Protein AF-A0A7J6R2W4-F1 (afdb_monomer)

Structure (mmCIF, N/CA/C/O backbone):
data_AF-A0A7J6R2W4-F1
#
_entry.id   AF-A0A7J6R2W4-F1
#
loop_
_atom_site.group_PDB
_atom_site.id
_atom_site.type_symbol
_atom_site.label_atom_id
_atom_site.label_alt_id
_atom_site.label_comp_id
_atom_site.label_asym_id
_atom_site.label_entity_id
_atom_site.label_seq_id
_atom_site.pdbx_PDB_ins_code
_atom_site.Cartn_x
_atom_site.Cartn_y
_atom_site.Cartn_z
_atom_site.occupancy
_atom_site.B_iso_or_equiv
_atom_site.auth_seq_id
_atom_site.auth_comp_id
_atom_site.auth_asym_id
_atom_site.auth_atom_id
_atom_site.pdbx_PDB_model_num
ATOM 1 N N . GLU A 1 1 ? -31.145 -18.383 -4.742 1.00 56.62 1 GLU A N 1
ATOM 2 C CA . GLU A 1 1 ? -31.662 -17.233 -3.978 1.00 56.62 1 GLU A CA 1
ATOM 3 C C . GLU A 1 1 ? -30.561 -16.183 -3.961 1.00 56.62 1 GLU A C 1
ATOM 5 O O . GLU A 1 1 ? -29.411 -16.566 -3.773 1.00 56.62 1 GLU A O 1
ATOM 10 N N . ALA A 1 2 ? -30.851 -14.932 -4.326 1.00 67.50 2 ALA A N 1
ATOM 11 C CA . ALA A 1 2 ? -29.829 -13.885 -4.337 1.00 67.50 2 ALA A CA 1
ATOM 12 C C . ALA A 1 2 ? -29.518 -13.504 -2.884 1.00 67.50 2 ALA A C 1
ATOM 14 O O . ALA A 1 2 ? -30.441 -13.212 -2.131 1.00 67.50 2 ALA A O 1
ATOM 15 N N . ALA A 1 3 ? -28.247 -13.564 -2.487 1.00 77.38 3 ALA A N 1
ATOM 16 C CA . ALA A 1 3 ? -27.835 -13.153 -1.151 1.00 77.38 3 ALA A CA 1
ATOM 17 C C . ALA A 1 3 ? -28.113 -11.655 -0.960 1.00 77.38 3 ALA A C 1
ATOM 19 O O . ALA A 1 3 ? -27.820 -10.858 -1.856 1.00 77.38 3 ALA A O 1
ATOM 20 N N . GLU A 1 4 ? -28.668 -11.273 0.191 1.00 81.62 4 GLU A N 1
ATOM 21 C CA . GLU A 1 4 ? -28.795 -9.858 0.535 1.00 81.62 4 GLU A CA 1
ATOM 22 C C . GLU A 1 4 ? -27.407 -9.240 0.772 1.00 81.62 4 GLU A C 1
ATOM 24 O O . GLU A 1 4 ? -26.522 -9.907 1.323 1.00 81.62 4 GLU A O 1
ATOM 29 N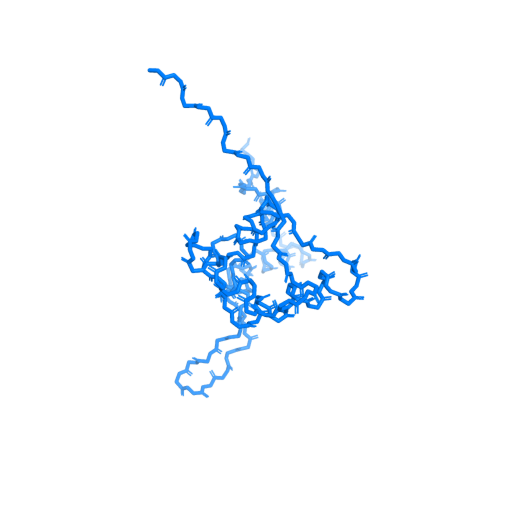 N . PRO A 1 5 ? -27.182 -7.985 0.342 1.00 79.69 5 PRO A N 1
ATOM 30 C CA . PRO A 1 5 ? -25.900 -7.326 0.529 1.00 79.69 5 PRO A CA 1
ATOM 31 C C . PRO A 1 5 ? -25.612 -7.143 2.020 1.00 79.69 5 PRO A C 1
ATOM 33 O O . PRO A 1 5 ? -26.461 -6.680 2.782 1.00 79.69 5 PRO A O 1
ATOM 36 N N . ALA A 1 6 ? -24.392 -7.483 2.432 1.00 77.69 6 ALA A N 1
ATOM 37 C CA . ALA A 1 6 ? -23.947 -7.252 3.798 1.00 77.69 6 ALA A CA 1
ATOM 38 C C . ALA A 1 6 ? -23.988 -5.750 4.129 1.00 77.69 6 ALA A C 1
ATOM 40 O O . ALA A 1 6 ? -23.626 -4.907 3.303 1.00 77.69 6 ALA A O 1
ATOM 41 N N . ALA A 1 7 ? -24.424 -5.417 5.345 1.00 86.19 7 ALA A N 1
ATOM 42 C CA . ALA A 1 7 ? -24.428 -4.040 5.815 1.00 86.19 7 ALA A CA 1
ATOM 43 C C . ALA A 1 7 ? -22.990 -3.543 6.023 1.00 86.19 7 ALA A C 1
ATOM 45 O O . ALA A 1 7 ? -22.141 -4.269 6.544 1.00 86.19 7 ALA A O 1
ATOM 46 N N . TRP A 1 8 ? -22.728 -2.291 5.649 1.00 93.12 8 TRP A N 1
ATOM 47 C CA . TRP A 1 8 ? -21.497 -1.610 6.037 1.00 93.12 8 TRP A CA 1
ATOM 48 C C . TRP A 1 8 ? -21.626 -1.079 7.471 1.00 93.12 8 TRP A C 1
ATOM 50 O O . TRP A 1 8 ? -22.725 -0.796 7.949 1.00 93.12 8 TRP A O 1
ATOM 60 N N . GLY A 1 9 ? -20.493 -0.927 8.150 1.00 95.88 9 GLY A N 1
ATOM 61 C CA . GLY A 1 9 ? -20.413 -0.305 9.472 1.00 95.88 9 GLY A CA 1
ATOM 62 C C . GLY A 1 9 ? -19.132 0.499 9.661 1.00 95.88 9 GLY A C 1
ATOM 63 O O . GLY A 1 9 ? -18.382 0.714 8.705 1.00 95.88 9 GLY A O 1
ATOM 64 N N . GLU A 1 10 ? -18.876 0.907 10.898 1.00 97.94 10 GLU A N 1
ATOM 65 C CA . GLU A 1 10 ? -17.658 1.598 11.326 1.00 97.94 10 GLU A CA 1
ATOM 66 C C . GLU A 1 10 ? -16.790 0.684 12.198 1.00 97.94 10 GLU A C 1
ATOM 68 O O . GLU A 1 10 ? -17.304 -0.168 12.923 1.00 97.94 10 GLU A O 1
ATOM 73 N N . VAL A 1 11 ? -15.473 0.878 12.140 1.00 98.06 11 VAL A N 1
ATOM 74 C CA . VAL A 1 11 ? -14.505 0.225 13.030 1.00 98.06 11 VAL A CA 1
ATOM 75 C C . VAL A 1 11 ? -14.049 1.251 14.065 1.00 98.06 11 VAL A C 1
ATOM 77 O O . VAL A 1 11 ? -13.559 2.312 13.689 1.00 98.06 11 VAL A O 1
ATOM 80 N N . ASP A 1 12 ? -14.216 0.961 15.359 1.00 98.06 12 ASP A N 1
ATOM 81 C CA . ASP A 1 12 ? -14.079 1.956 16.437 1.00 98.06 12 ASP A CA 1
ATOM 82 C C . ASP A 1 12 ? -12.621 2.292 16.809 1.00 98.06 12 ASP A C 1
ATOM 84 O O . ASP A 1 12 ? -12.125 2.0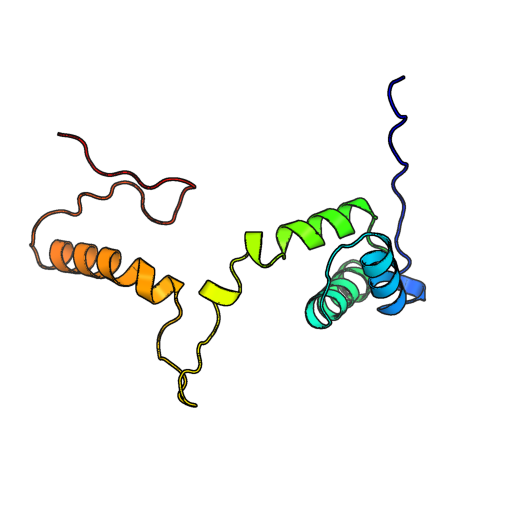30 17.906 1.00 98.06 12 ASP A O 1
ATOM 88 N N . VAL A 1 13 ? -11.902 2.889 15.863 1.00 98.12 13 VAL A N 1
ATOM 89 C CA . VAL A 1 13 ? -10.519 3.348 16.031 1.00 98.12 13 VAL A CA 1
ATOM 90 C C . VAL A 1 13 ? -10.426 4.532 16.993 1.00 98.12 13 VAL A C 1
ATOM 92 O O . VAL A 1 13 ? -9.398 4.716 17.649 1.00 98.12 13 VAL A O 1
ATOM 95 N N . MET A 1 14 ? -11.482 5.338 17.110 1.00 98.19 14 MET A N 1
ATOM 96 C CA . MET A 1 14 ? -11.497 6.496 18.003 1.00 98.19 14 MET A CA 1
ATOM 97 C C . MET A 1 14 ? -11.437 6.078 19.475 1.00 98.19 14 MET A C 1
ATOM 99 O O . MET A 1 14 ? -10.678 6.685 20.238 1.00 98.19 14 MET A O 1
ATOM 103 N N . ALA A 1 15 ? -12.195 5.048 19.867 1.00 97.75 15 ALA A N 1
ATOM 104 C CA . ALA A 1 15 ? -12.184 4.541 21.236 1.00 97.75 15 ALA A CA 1
ATOM 105 C C . ALA A 1 15 ? -11.094 3.484 21.470 1.00 97.75 15 ALA A C 1
ATOM 107 O O . ALA A 1 15 ? -10.412 3.523 22.495 1.00 97.75 15 ALA A O 1
ATOM 108 N N . GLU A 1 16 ? -10.903 2.557 20.528 1.00 97.69 16 GLU A N 1
ATOM 109 C CA . GLU A 1 16 ? -10.075 1.361 20.739 1.00 97.69 16 GLU A CA 1
ATOM 110 C C . GLU A 1 16 ? -8.696 1.420 20.061 1.00 97.69 16 GLU A C 1
ATOM 112 O O . GLU A 1 16 ? -7.828 0.576 20.304 1.00 97.69 16 GLU A O 1
ATOM 117 N N . GLY A 1 17 ? -8.450 2.432 19.227 1.00 97.00 17 GLY A N 1
ATOM 118 C CA . GLY A 1 17 ? -7.168 2.633 18.559 1.00 97.00 17 GLY A CA 1
ATOM 119 C C . GLY A 1 17 ? -6.766 1.446 17.681 1.00 97.00 17 GLY A C 1
ATOM 120 O O . GLY A 1 17 ? -7.560 0.934 16.894 1.00 97.00 17 GLY A O 1
ATOM 121 N N . LYS A 1 18 ? -5.506 1.012 17.815 1.00 98.12 18 LYS A N 1
ATOM 122 C CA . LYS A 1 18 ? -4.905 -0.054 16.993 1.00 98.12 18 LYS A CA 1
ATOM 123 C C . LYS A 1 18 ? -5.660 -1.379 17.102 1.00 98.12 18 LYS A C 1
ATOM 125 O O . LYS A 1 18 ? -5.887 -2.028 16.087 1.00 98.12 18 LYS A O 1
ATOM 130 N N . GLN A 1 19 ? -6.127 -1.722 18.304 1.00 98.31 19 GLN A N 1
ATOM 131 C CA . GLN A 1 19 ? -6.796 -3.000 18.565 1.00 98.31 19 GLN A CA 1
ATOM 132 C C . GLN A 1 19 ? -8.076 -3.165 17.738 1.00 98.31 19 GLN A C 1
ATOM 134 O O . GLN A 1 19 ? -8.397 -4.277 17.323 1.00 98.31 19 GLN A O 1
ATOM 139 N N . ALA A 1 20 ? -8.790 -2.068 17.457 1.00 98.25 20 ALA A N 1
ATOM 140 C CA . ALA A 1 20 ? -9.974 -2.093 16.601 1.00 98.25 20 ALA A CA 1
ATOM 141 C C . ALA A 1 20 ? -9.626 -2.584 15.184 1.00 98.25 20 ALA A C 1
ATOM 143 O O . ALA A 1 20 ? -10.292 -3.471 14.650 1.00 98.25 20 ALA A O 1
ATOM 144 N N . LEU A 1 21 ? -8.553 -2.039 14.597 1.00 98.12 21 LEU A N 1
ATOM 145 C CA . LEU A 1 21 ? -8.096 -2.396 13.250 1.00 98.12 21 LEU A CA 1
ATOM 146 C C . LEU A 1 21 ? -7.449 -3.774 13.192 1.00 98.12 21 LEU A C 1
ATOM 148 O O . LEU A 1 21 ? -7.687 -4.494 12.230 1.00 98.12 21 LEU A O 1
ATOM 152 N N . GLU A 1 22 ? -6.664 -4.152 14.200 1.00 98.38 22 GLU A N 1
ATOM 153 C CA . GLU A 1 22 ? -6.031 -5.475 14.267 1.00 98.38 22 GLU A CA 1
ATOM 154 C C . GLU A 1 22 ? -7.092 -6.578 14.281 1.00 98.38 22 GLU A C 1
ATOM 156 O O . GLU A 1 22 ? -7.071 -7.467 13.429 1.00 98.38 22 GLU A O 1
ATOM 161 N N . ARG A 1 23 ? -8.090 -6.468 15.171 1.00 98.38 23 ARG A N 1
ATOM 162 C CA . ARG A 1 23 ? -9.190 -7.440 15.237 1.00 98.38 23 ARG A CA 1
ATOM 163 C C . ARG A 1 23 ? -10.024 -7.448 13.962 1.00 98.38 23 ARG A C 1
ATOM 165 O O . ARG A 1 23 ? -10.419 -8.515 13.502 1.00 98.38 23 ARG A O 1
ATOM 172 N N . PHE A 1 24 ? -10.301 -6.275 13.386 1.00 97.81 24 PHE A N 1
ATOM 173 C CA . PHE A 1 24 ? -11.053 -6.196 12.135 1.00 97.81 24 PHE A CA 1
ATOM 174 C C . PHE A 1 24 ? -10.287 -6.834 10.968 1.00 97.81 24 PHE A C 1
ATOM 176 O O . PHE A 1 24 ? -10.878 -7.579 10.188 1.00 97.81 24 PHE A O 1
ATOM 183 N N . SER A 1 25 ? -8.980 -6.581 10.873 1.00 97.94 25 SER A N 1
ATOM 184 C CA . SER A 1 25 ? -8.088 -7.164 9.869 1.00 97.94 25 SER A CA 1
ATOM 185 C C . SER A 1 25 ? -8.032 -8.681 9.974 1.00 97.94 25 SER A C 1
ATOM 187 O O . SER A 1 25 ? -8.226 -9.364 8.970 1.00 97.94 25 SER A O 1
ATOM 189 N N . GLU A 1 26 ? -7.834 -9.212 11.183 1.00 98.06 26 GLU A N 1
ATOM 190 C CA . GLU A 1 26 ? -7.770 -10.653 11.430 1.00 98.06 26 GLU A CA 1
ATOM 191 C C . GLU A 1 26 ? -9.100 -11.338 11.092 1.00 98.06 26 GLU A C 1
ATOM 193 O O . GLU A 1 26 ? -9.120 -12.324 10.357 1.00 98.06 26 GLU A O 1
ATOM 198 N N . ALA A 1 27 ? -10.223 -10.770 11.543 1.00 97.44 27 ALA A N 1
ATOM 199 C CA . ALA A 1 27 ? -11.549 -11.333 11.297 1.00 97.44 27 ALA A CA 1
ATOM 200 C C . ALA A 1 27 ? -11.946 -11.351 9.809 1.00 97.44 27 ALA A C 1
ATOM 202 O O . ALA A 1 27 ? -12.743 -12.195 9.402 1.00 97.44 27 ALA A O 1
ATOM 203 N N . ASN A 1 28 ? -11.406 -10.431 9.002 1.00 96.00 28 ASN A N 1
ATOM 204 C CA . ASN A 1 28 ? -11.767 -10.265 7.589 1.00 96.00 28 ASN A CA 1
ATOM 205 C C . ASN A 1 28 ? -10.640 -10.636 6.611 1.00 96.00 28 ASN A C 1
ATOM 207 O O . ASN A 1 28 ? -10.817 -10.497 5.402 1.00 96.00 28 ASN A O 1
ATOM 211 N N . GLY A 1 29 ? -9.489 -11.099 7.105 1.00 96.62 29 GLY A N 1
ATOM 212 C CA . GLY A 1 29 ? -8.349 -11.487 6.274 1.00 96.62 29 GLY A CA 1
ATOM 213 C C . GLY A 1 29 ? -7.730 -10.332 5.480 1.00 96.62 29 GLY A C 1
ATOM 214 O O . GLY A 1 29 ? -7.333 -10.533 4.335 1.00 96.62 29 GLY A O 1
ATOM 215 N N . LEU A 1 30 ? -7.656 -9.126 6.058 1.00 96.62 30 LEU A N 1
ATOM 216 C CA . LEU A 1 30 ? -7.143 -7.938 5.352 1.00 96.62 30 LEU A CA 1
ATOM 217 C C . LEU A 1 30 ? -5.615 -7.890 5.254 1.00 96.62 30 LEU A C 1
ATOM 219 O O . LEU A 1 30 ? -5.083 -7.182 4.405 1.00 96.62 30 LEU A O 1
ATOM 223 N N . GLY A 1 31 ? -4.912 -8.643 6.104 1.00 96.00 31 GLY A N 1
ATOM 224 C CA . GLY A 1 31 ? -3.461 -8.806 6.018 1.00 96.00 31 GLY A CA 1
ATOM 225 C C . GLY A 1 31 ? -2.644 -7.575 6.414 1.00 96.00 31 GLY A C 1
ATOM 226 O O . GLY A 1 31 ? -1.497 -7.481 5.994 1.00 96.00 31 GLY A O 1
ATOM 227 N N . TYR A 1 32 ? -3.209 -6.650 7.200 1.00 97.19 32 TYR A N 1
ATOM 228 C CA . TYR A 1 32 ? -2.461 -5.493 7.703 1.00 97.19 32 TYR A CA 1
ATOM 229 C C . TYR A 1 32 ? -1.231 -5.906 8.503 1.00 97.19 32 TYR A C 1
ATOM 231 O O . TYR A 1 32 ? -1.321 -6.758 9.393 1.00 97.19 32 TYR A O 1
ATOM 239 N N . ASP A 1 33 ? -0.115 -5.235 8.239 1.00 95.75 33 ASP A N 1
ATOM 240 C CA . ASP A 1 33 ? 1.048 -5.274 9.113 1.00 95.75 33 ASP A CA 1
ATOM 241 C C . ASP A 1 33 ? 1.009 -4.157 10.177 1.00 95.75 33 ASP A C 1
ATOM 243 O O . ASP A 1 33 ? 0.055 -3.383 10.295 1.00 95.75 33 ASP A O 1
ATOM 247 N N . SER A 1 34 ? 2.044 -4.081 11.015 1.00 96.81 34 SER A N 1
ATOM 248 C CA . SER A 1 34 ? 2.108 -3.062 12.066 1.00 96.81 34 SER A CA 1
ATOM 249 C C . SER A 1 34 ? 2.267 -1.640 11.521 1.00 96.81 34 SER A C 1
ATOM 251 O O . SER A 1 34 ? 1.815 -0.694 12.164 1.00 96.81 34 SER A O 1
ATOM 253 N N . GLN A 1 35 ? 2.883 -1.461 10.351 1.00 95.56 35 GLN A N 1
ATOM 254 C CA . GLN A 1 35 ? 3.036 -0.147 9.727 1.00 95.56 35 GLN A CA 1
ATOM 255 C C . GLN A 1 35 ? 1.712 0.332 9.136 1.00 95.56 35 GLN A C 1
ATOM 257 O O . GLN A 1 35 ? 1.366 1.503 9.306 1.00 95.56 35 GLN A O 1
ATOM 262 N N . ASP A 1 36 ? 0.961 -0.572 8.509 1.00 97.00 36 ASP A N 1
ATOM 263 C CA . ASP A 1 36 ? -0.403 -0.338 8.042 1.00 97.00 36 ASP A CA 1
ATOM 264 C C . ASP A 1 36 ? -1.295 0.140 9.190 1.00 97.00 36 ASP A C 1
ATOM 266 O O . ASP A 1 36 ? -1.882 1.221 9.117 1.00 97.00 36 ASP A O 1
ATOM 270 N N . VAL A 1 37 ? -1.358 -0.629 10.285 1.00 98.19 37 VAL A N 1
ATOM 271 C CA . VAL A 1 37 ? -2.183 -0.292 11.455 1.00 98.19 37 VAL A CA 1
ATOM 272 C C . VAL A 1 37 ? -1.792 1.072 12.022 1.00 98.19 37 VAL A C 1
ATOM 274 O O . VAL A 1 37 ? -2.661 1.908 12.273 1.00 98.19 37 VAL A O 1
ATOM 277 N N . ASP A 1 38 ? -0.496 1.337 12.184 1.00 98.19 38 ASP A N 1
ATOM 278 C CA . ASP A 1 38 ? -0.004 2.605 12.724 1.00 98.19 38 ASP A CA 1
ATOM 279 C C . ASP A 1 38 ? -0.375 3.790 11.831 1.00 98.19 38 ASP A C 1
ATOM 281 O O . ASP A 1 38 ? -0.823 4.833 12.323 1.00 98.19 38 ASP A O 1
ATOM 285 N N . TYR A 1 39 ? -0.231 3.621 10.518 1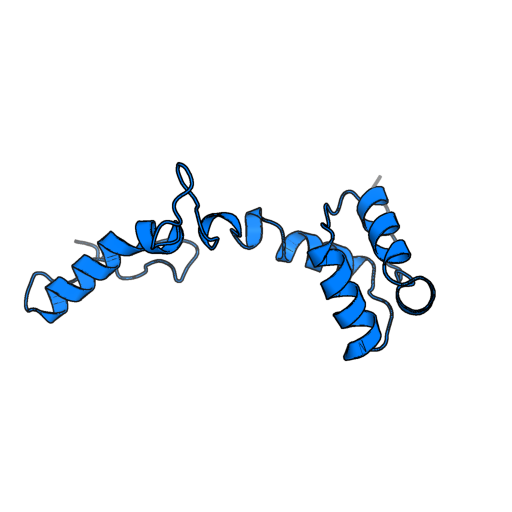.00 97.56 39 TYR A N 1
ATOM 286 C CA . TYR A 1 39 ? -0.590 4.634 9.540 1.00 97.56 39 TYR A CA 1
ATOM 287 C C . TYR A 1 39 ? -2.101 4.892 9.518 1.00 97.56 39 TYR A C 1
ATOM 289 O O . TYR A 1 39 ? -2.520 6.050 9.580 1.00 97.56 39 TYR A O 1
ATOM 297 N N . TYR A 1 40 ? -2.928 3.845 9.494 1.00 98.19 40 TYR A N 1
ATOM 298 C CA . TYR A 1 40 ? -4.384 3.984 9.451 1.00 98.19 40 TYR A CA 1
ATOM 299 C C . TYR A 1 40 ? -4.946 4.564 10.748 1.00 98.19 40 TYR A C 1
ATOM 301 O O . TYR A 1 40 ? -5.818 5.431 10.687 1.00 98.19 40 TYR A O 1
ATOM 309 N N . VAL A 1 41 ? -4.428 4.179 11.922 1.00 98.25 41 VAL A N 1
ATOM 310 C CA . VAL A 1 41 ? -4.837 4.818 13.183 1.00 98.25 41 VAL A CA 1
ATOM 311 C C . VAL A 1 41 ? -4.525 6.304 13.150 1.00 98.25 41 VAL A C 1
ATOM 313 O O . VAL A 1 41 ? -5.411 7.101 13.447 1.00 98.25 41 VAL A O 1
ATOM 316 N N . LYS A 1 42 ? -3.310 6.695 12.756 1.00 98.31 42 LYS A N 1
ATOM 317 C CA . LYS A 1 42 ? -2.947 8.111 12.650 1.00 98.31 42 LYS A CA 1
ATOM 318 C C . LYS A 1 42 ? -3.877 8.852 11.682 1.00 98.31 42 LYS A C 1
ATOM 320 O O . LYS A 1 42 ? -4.414 9.903 12.026 1.00 98.31 42 LYS A O 1
ATOM 325 N N . LEU A 1 43 ? -4.106 8.286 10.496 1.00 98.38 43 LEU A N 1
ATOM 326 C CA . LEU A 1 43 ? -4.969 8.875 9.476 1.00 98.38 43 LEU A CA 1
ATOM 327 C C . LEU A 1 43 ? -6.391 9.104 10.006 1.00 98.38 43 LEU A C 1
ATOM 329 O O . LEU A 1 43 ? -6.899 10.221 9.955 1.00 98.38 43 LEU A O 1
ATOM 333 N N . PHE A 1 44 ? -7.041 8.069 10.535 1.00 98.56 44 PHE A N 1
ATOM 334 C CA . PHE A 1 44 ? -8.443 8.166 10.937 1.00 98.56 44 PHE A CA 1
ATOM 335 C C . PHE A 1 44 ? -8.638 8.901 12.261 1.00 98.56 44 PHE A C 1
ATOM 337 O O . PHE A 1 44 ? -9.536 9.737 12.373 1.00 98.56 44 PHE A O 1
ATOM 344 N N . ARG A 1 45 ? -7.778 8.647 13.249 1.00 97.50 45 ARG A N 1
ATOM 345 C CA . ARG A 1 45 ? -7.913 9.221 14.589 1.00 97.50 45 ARG A CA 1
ATOM 346 C C . ARG A 1 45 ? -7.398 10.652 14.679 1.00 97.50 45 ARG A C 1
ATOM 348 O O . ARG A 1 45 ? -8.093 11.509 15.225 1.00 97.50 45 ARG A O 1
ATOM 355 N N . ASP A 1 46 ? -6.204 10.913 14.154 1.00 97.31 46 ASP A N 1
ATOM 356 C CA . ASP A 1 46 ? -5.509 12.182 14.391 1.00 97.31 46 ASP A CA 1
ATOM 357 C C . ASP A 1 46 ? -5.810 13.205 13.288 1.00 97.31 46 ASP A C 1
ATOM 359 O O . ASP A 1 46 ? -6.036 14.385 13.576 1.00 97.31 46 ASP A O 1
ATOM 363 N N . GLU A 1 47 ? -5.849 12.756 12.028 1.00 98.19 47 GLU A N 1
ATOM 364 C CA . GLU A 1 47 ? -6.026 13.635 10.865 1.00 98.19 47 GLU A CA 1
ATOM 365 C C . GLU A 1 47 ? -7.509 13.816 10.500 1.00 98.19 47 GLU A C 1
ATOM 367 O O . GLU A 1 47 ? -8.001 14.946 10.456 1.00 98.19 47 GLU A O 1
ATOM 372 N N . LEU A 1 48 ? -8.243 12.719 10.290 1.00 98.25 48 LEU A N 1
ATOM 373 C CA . LEU A 1 48 ? -9.653 12.745 9.873 1.00 98.25 48 LEU A CA 1
ATOM 374 C C . LEU A 1 48 ? -10.642 12.859 11.040 1.00 98.25 48 LEU A C 1
ATOM 376 O O . LEU A 1 48 ? -11.774 13.295 10.834 1.00 98.25 48 LEU A O 1
ATOM 380 N N . LYS A 1 49 ? -10.217 12.496 12.256 1.00 98.19 49 LYS A N 1
ATOM 381 C CA . LYS A 1 49 ? -10.989 12.578 13.509 1.00 98.19 49 LYS A CA 1
ATOM 382 C C . LYS A 1 49 ? -12.342 11.859 13.456 1.00 98.19 49 LYS A C 1
ATOM 384 O O . LYS A 1 49 ? -13.337 12.362 13.980 1.00 98.19 49 LYS A O 1
ATOM 389 N N . ARG A 1 50 ? -12.381 10.685 12.824 1.00 98.56 50 ARG A N 1
ATOM 390 C CA . ARG A 1 50 ? -13.560 9.809 12.754 1.00 98.56 50 ARG A CA 1
ATOM 391 C C . ARG A 1 50 ? -13.151 8.349 12.618 1.00 98.56 50 ARG A C 1
ATOM 393 O O . ARG A 1 50 ? -12.029 8.052 12.218 1.00 98.56 50 ARG A O 1
ATOM 400 N N . ASN A 1 51 ? -14.091 7.445 12.864 1.00 98.75 51 ASN A N 1
ATOM 401 C CA . ASN A 1 51 ? -13.890 6.034 12.567 1.00 98.75 51 ASN A CA 1
ATOM 402 C C . ASN A 1 51 ? -13.798 5.786 11.045 1.00 98.75 51 ASN A C 1
ATOM 404 O O . ASN A 1 51 ? -14.499 6.452 10.266 1.00 98.75 51 ASN A O 1
ATOM 408 N N . PRO A 1 52 ? -12.948 4.844 10.596 1.00 98.38 52 PRO A N 1
ATOM 409 C CA . PRO A 1 52 ? -13.045 4.294 9.254 1.00 98.38 52 PRO A CA 1
ATOM 410 C C . PRO A 1 52 ? -14.307 3.450 9.113 1.00 98.38 52 PRO A C 1
ATOM 412 O O . PRO A 1 52 ? -14.705 2.721 10.026 1.00 98.38 52 PRO A O 1
ATOM 415 N N . THR A 1 53 ? -14.907 3.500 7.932 1.00 98.25 53 THR A N 1
ATOM 416 C CA . THR A 1 53 ? -15.924 2.526 7.549 1.00 98.25 53 THR A CA 1
ATOM 417 C C . THR A 1 53 ? -15.270 1.194 7.185 1.00 98.25 53 THR A C 1
ATOM 419 O O . THR A 1 53 ? -14.140 1.134 6.704 1.00 98.25 53 THR A O 1
ATOM 422 N N . THR A 1 54 ? -16.018 0.109 7.351 1.00 97.00 54 THR A N 1
ATOM 423 C CA . THR A 1 54 ? -15.646 -1.230 6.867 1.00 97.00 54 THR A CA 1
ATOM 424 C C . THR A 1 54 ? -15.207 -1.214 5.397 1.00 97.00 54 THR A C 1
ATOM 426 O O . THR A 1 54 ? -14.195 -1.821 5.064 1.00 97.00 54 THR A O 1
ATOM 429 N N . VAL A 1 55 ? -15.89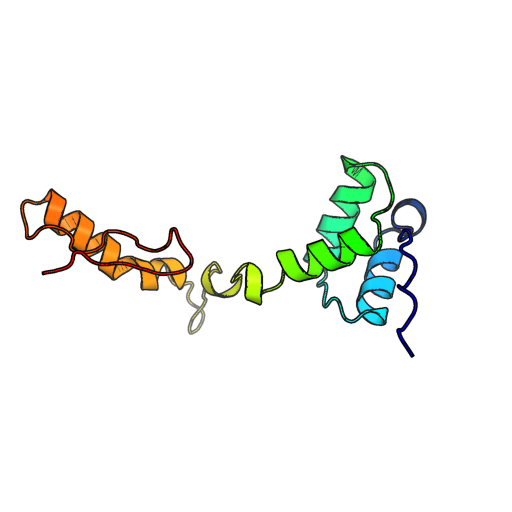9 -0.462 4.532 1.00 96.62 55 VAL A N 1
ATOM 430 C CA . VAL A 1 55 ? -15.557 -0.322 3.105 1.00 96.62 55 VAL A CA 1
ATOM 431 C C . VAL A 1 55 ? -14.193 0.343 2.913 1.00 96.62 55 VAL A C 1
ATOM 433 O O . VAL A 1 55 ? -13.386 -0.152 2.135 1.00 96.62 55 VAL A O 1
ATOM 436 N N . GLU A 1 56 ? -13.906 1.419 3.649 1.00 97.94 56 GLU A N 1
ATOM 437 C CA . GLU A 1 56 ? -12.600 2.093 3.602 1.00 97.94 56 GLU A CA 1
ATOM 438 C C . GLU A 1 56 ? -11.468 1.187 4.093 1.00 97.94 56 GLU A C 1
ATOM 440 O O . GLU A 1 56 ? -10.378 1.217 3.531 1.00 97.94 56 GLU A O 1
ATOM 445 N N . CYS A 1 57 ? -11.716 0.345 5.101 1.00 97.50 57 CYS A N 1
ATOM 446 C CA . CYS A 1 57 ? -10.740 -0.657 5.521 1.00 97.50 57 CYS A CA 1
ATOM 447 C C . CYS A 1 57 ? -10.434 -1.647 4.385 1.00 97.50 57 CYS A C 1
ATOM 449 O O . CYS A 1 57 ? -9.272 -1.869 4.057 1.00 97.50 57 CYS A O 1
ATOM 451 N N . PHE A 1 58 ? -11.455 -2.210 3.733 1.00 96.88 58 PHE A N 1
ATOM 452 C CA . PHE A 1 58 ? -11.221 -3.103 2.593 1.00 96.88 58 PHE A CA 1
ATOM 453 C C . PHE A 1 58 ? -10.483 -2.401 1.444 1.00 96.88 58 PHE A C 1
ATOM 455 O O . PHE A 1 58 ? -9.561 -2.985 0.877 1.00 96.88 58 PHE A O 1
ATOM 462 N N . ASP A 1 59 ? -10.842 -1.157 1.124 1.00 97.25 59 ASP A N 1
ATOM 463 C CA . ASP A 1 59 ? -10.175 -0.378 0.076 1.00 97.25 59 ASP A CA 1
ATOM 464 C C . ASP A 1 59 ? -8.690 -0.150 0.391 1.00 97.25 59 ASP A C 1
ATOM 466 O O . ASP A 1 59 ? -7.825 -0.442 -0.436 1.00 97.25 59 ASP A O 1
ATOM 470 N N . LEU A 1 60 ? -8.370 0.266 1.620 1.00 97.19 60 LEU A N 1
ATOM 471 C CA . LEU A 1 60 ? -6.988 0.453 2.063 1.00 97.19 60 LEU A CA 1
ATOM 472 C C . LEU A 1 60 ? -6.195 -0.854 2.018 1.00 97.19 60 LEU A C 1
ATOM 474 O O . LEU A 1 60 ? -5.076 -0.857 1.509 1.00 97.19 60 LEU A O 1
ATOM 478 N N . ALA A 1 61 ? -6.783 -1.969 2.461 1.00 96.38 61 ALA A N 1
ATOM 479 C CA . ALA A 1 61 ? -6.145 -3.283 2.395 1.00 96.38 61 ALA A CA 1
ATOM 480 C C . ALA A 1 61 ? -5.744 -3.658 0.963 1.00 96.38 61 ALA A C 1
ATOM 482 O O . ALA A 1 61 ? -4.609 -4.059 0.705 1.00 96.38 61 ALA A O 1
ATOM 483 N N . GLN A 1 62 ? -6.657 -3.492 0.004 1.00 95.88 62 GLN A N 1
ATOM 484 C CA . GLN A 1 62 ? -6.382 -3.840 -1.390 1.00 95.88 62 GLN A CA 1
ATOM 485 C C . GLN A 1 62 ? -5.426 -2.840 -2.047 1.00 95.88 62 GLN A C 1
ATOM 487 O O . GLN A 1 62 ? -4.497 -3.243 -2.758 1.00 95.88 62 GLN A O 1
ATOM 492 N N . GLY A 1 63 ? -5.620 -1.547 -1.786 1.00 95.62 63 GLY A N 1
ATOM 493 C CA . GLY A 1 63 ? -4.844 -0.455 -2.361 1.00 95.62 63 GLY A CA 1
ATOM 494 C C . GLY A 1 63 ? -3.393 -0.418 -1.885 1.00 95.62 63 GLY A C 1
ATOM 495 O O . GLY A 1 63 ? -2.514 -0.100 -2.686 1.00 95.62 63 GLY A O 1
ATOM 496 N N . ASN A 1 64 ? -3.131 -0.786 -0.627 1.00 95.12 64 ASN A N 1
ATOM 497 C CA . ASN A 1 64 ? -1.784 -0.839 -0.049 1.00 95.12 64 ASN A CA 1
ATOM 498 C C . ASN A 1 64 ? -1.145 -2.231 -0.031 1.00 95.12 64 ASN A C 1
ATOM 500 O O . ASN A 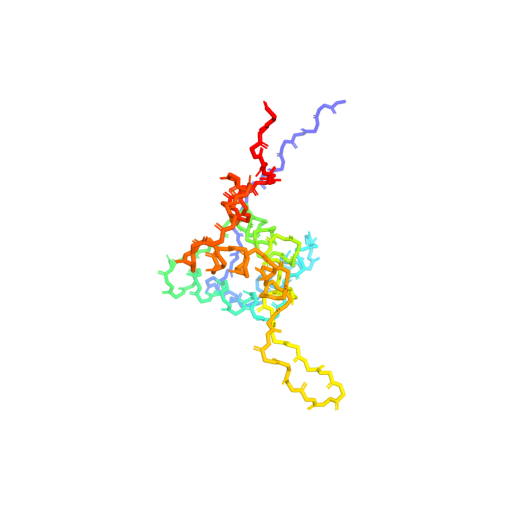1 64 ? 0.014 -2.346 0.367 1.00 95.12 64 ASN A O 1
ATOM 504 N N . SER A 1 65 ? -1.836 -3.266 -0.514 1.00 94.94 65 SER A N 1
ATOM 505 C CA . SER A 1 65 ? -1.259 -4.606 -0.641 1.00 94.94 65 SER A CA 1
ATOM 506 C C . SER A 1 65 ? 0.038 -4.617 -1.463 1.00 94.94 65 SER A C 1
ATOM 508 O O . SER A 1 65 ? 0.249 -3.792 -2.362 1.00 94.94 65 SER A O 1
ATOM 510 N N . GLU A 1 66 ? 0.903 -5.600 -1.192 1.00 94.56 66 GLU A N 1
ATOM 511 C CA . GLU A 1 66 ? 2.128 -5.831 -1.968 1.00 94.56 66 GLU A CA 1
ATOM 512 C C . GLU A 1 66 ? 1.832 -5.960 -3.463 1.00 94.56 66 GLU A C 1
ATOM 514 O O . GLU A 1 66 ? 2.510 -5.325 -4.267 1.00 94.56 66 GLU A O 1
ATOM 519 N N . HIS A 1 67 ? 0.763 -6.671 -3.812 1.00 95.00 67 HIS A N 1
ATOM 520 C CA . HIS 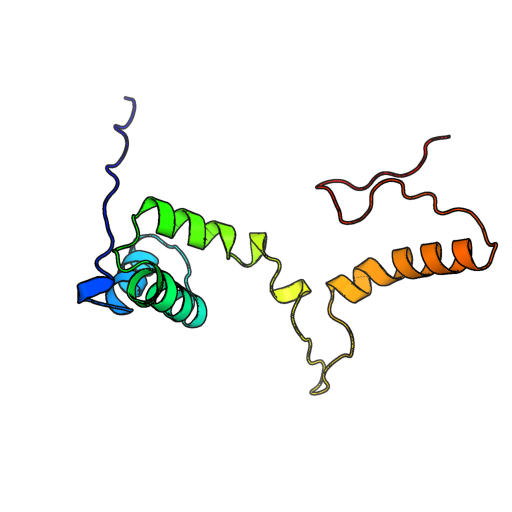A 1 67 ? 0.361 -6.892 -5.194 1.00 95.00 67 HIS A CA 1
ATOM 521 C C . HIS A 1 67 ? 0.019 -5.580 -5.920 1.00 95.00 67 HIS A C 1
ATOM 523 O O . HIS A 1 67 ? 0.352 -5.401 -7.090 1.00 95.00 67 HIS A O 1
ATOM 529 N N . SER A 1 68 ? -0.628 -4.635 -5.233 1.00 96.06 68 SER A N 1
ATOM 530 C CA . SER A 1 68 ? -1.023 -3.352 -5.827 1.00 96.06 68 SER A CA 1
ATOM 531 C C . SER A 1 68 ? 0.126 -2.341 -5.857 1.00 96.06 68 SER A C 1
ATOM 533 O O . SER A 1 68 ? 0.321 -1.629 -6.846 1.00 96.06 68 SER A O 1
ATOM 535 N N . ARG A 1 69 ? 0.908 -2.249 -4.774 1.00 95.31 69 ARG A N 1
ATOM 536 C CA . ARG A 1 69 ? 1.951 -1.218 -4.610 1.00 95.31 69 ARG A CA 1
ATOM 537 C C . ARG A 1 69 ? 3.336 -1.664 -5.044 1.00 95.31 69 ARG A C 1
ATOM 539 O O . ARG A 1 69 ? 4.204 -0.811 -5.2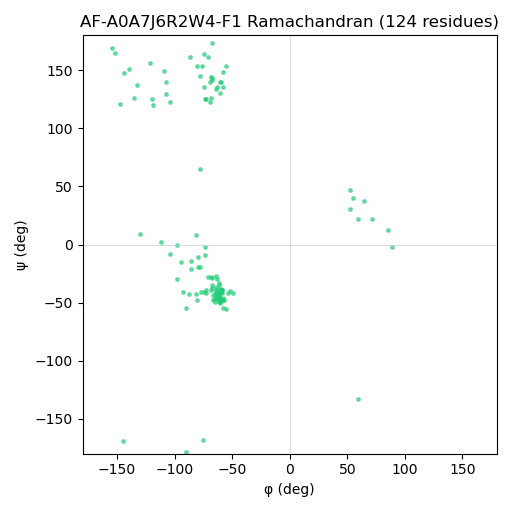32 1.00 95.31 69 ARG A O 1
ATOM 546 N N . HIS A 1 70 ? 3.539 -2.965 -5.229 1.00 96.75 70 HIS A N 1
ATOM 547 C CA . HIS A 1 70 ? 4.814 -3.579 -5.579 1.00 96.75 70 HIS A CA 1
ATOM 548 C C . HIS A 1 70 ? 5.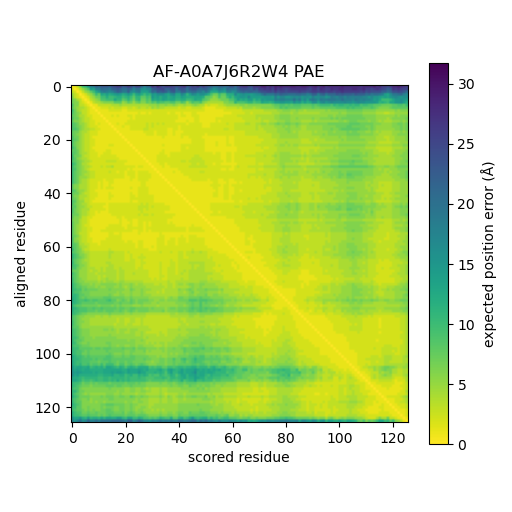945 -3.153 -4.627 1.00 96.75 70 HIS A C 1
ATOM 550 O O . HIS A 1 70 ? 7.037 -2.770 -5.066 1.00 96.75 70 HIS A O 1
ATOM 556 N N . TRP A 1 71 ? 5.681 -3.192 -3.314 1.00 95.19 71 TRP A N 1
ATOM 557 C CA . TRP A 1 71 ? 6.617 -2.740 -2.276 1.00 95.19 71 TRP A CA 1
ATOM 558 C C . TRP A 1 71 ? 8.000 -3.376 -2.421 1.00 95.19 71 TRP A C 1
ATOM 560 O O . TRP A 1 71 ? 9.004 -2.675 -2.323 1.00 95.19 71 TRP A O 1
ATOM 570 N N . PHE A 1 72 ? 8.063 -4.669 -2.754 1.00 95.19 72 PHE A N 1
ATOM 571 C CA . PHE A 1 72 ? 9.326 -5.371 -2.977 1.00 95.19 72 PHE A CA 1
ATOM 572 C C . PHE A 1 72 ? 10.132 -4.787 -4.151 1.00 95.19 72 PHE A C 1
ATOM 574 O O . PHE A 1 72 ? 11.334 -4.555 -4.033 1.00 95.19 72 PHE A O 1
ATOM 581 N N . PHE A 1 73 ? 9.480 -4.461 -5.272 1.00 97.50 73 PHE A N 1
ATOM 582 C CA . PHE A 1 73 ? 10.160 -3.872 -6.432 1.00 97.50 73 PHE A CA 1
ATOM 583 C C . PHE A 1 73 ? 10.620 -2.427 -6.203 1.00 97.50 73 PHE A C 1
ATOM 585 O O . PHE A 1 73 ? 11.581 -1.969 -6.836 1.00 97.50 73 PHE A O 1
ATOM 592 N N . GLY A 1 74 ? 9.916 -1.698 -5.334 1.00 96.06 74 GLY A N 1
ATOM 593 C CA . GLY A 1 74 ? 10.275 -0.351 -4.891 1.00 96.06 74 GLY A CA 1
ATOM 594 C C . GLY A 1 74 ? 11.253 -0.317 -3.714 1.00 96.06 74 GLY A C 1
ATOM 595 O O . GLY A 1 74 ? 11.822 0.738 -3.440 1.00 96.06 74 GLY A O 1
ATOM 596 N N . GLY A 1 75 ? 11.450 -1.447 -3.038 1.00 95.81 75 GLY A N 1
ATOM 597 C CA . GLY A 1 75 ? 12.244 -1.562 -1.826 1.00 95.81 75 GLY A CA 1
ATOM 598 C C . GLY A 1 75 ? 13.751 -1.508 -2.061 1.00 95.81 75 GLY A C 1
ATOM 599 O O . GLY A 1 75 ? 14.257 -1.675 -3.176 1.00 95.81 75 GLY A O 1
ATOM 600 N N . LYS A 1 76 ? 14.476 -1.283 -0.964 1.00 95.81 76 LYS A N 1
ATOM 601 C CA . LYS A 1 76 ? 15.927 -1.468 -0.899 1.00 95.81 76 LYS A CA 1
ATOM 602 C C . LYS A 1 76 ? 16.233 -2.960 -0.848 1.00 95.81 76 LYS A C 1
ATOM 604 O O . LYS A 1 76 ? 15.589 -3.675 -0.083 1.00 95.81 76 LYS A O 1
ATOM 609 N N . LEU A 1 77 ? 17.220 -3.417 -1.616 1.00 94.94 77 LEU A N 1
ATOM 610 C CA . LEU A 1 77 ? 17.688 -4.799 -1.528 1.00 94.94 77 LEU A CA 1
ATOM 611 C C . LEU A 1 77 ? 19.049 -4.850 -0.848 1.00 94.94 77 LEU A C 1
ATOM 613 O O . LEU A 1 77 ? 19.917 -4.018 -1.105 1.00 94.94 77 LEU A O 1
ATOM 617 N N . VAL A 1 78 ? 19.222 -5.858 -0.003 1.00 95.88 78 VAL A N 1
ATOM 618 C CA . VAL A 1 78 ? 20.500 -6.215 0.605 1.00 95.88 78 VAL A CA 1
ATOM 619 C C . VAL A 1 78 ? 20.817 -7.631 0.146 1.00 95.88 78 VAL A C 1
ATOM 621 O O . VAL A 1 78 ? 20.023 -8.540 0.384 1.00 95.88 78 VAL A O 1
ATOM 624 N N . VAL A 1 79 ? 21.938 -7.814 -0.546 1.00 95.69 79 VAL A N 1
ATOM 625 C CA . VAL A 1 79 ? 22.389 -9.113 -1.066 1.00 95.69 79 VAL A CA 1
ATOM 626 C C . VAL A 1 79 ? 23.736 -9.412 -0.429 1.00 95.69 79 VAL A C 1
ATOM 628 O O . VAL A 1 79 ? 24.622 -8.566 -0.451 1.00 95.69 79 VAL A O 1
ATOM 631 N N . ASP A 1 80 ? 23.857 -10.577 0.209 1.00 96.75 80 ASP A N 1
ATOM 632 C CA . ASP A 1 80 ? 25.067 -10.999 0.932 1.00 96.75 80 ASP A CA 1
ATOM 633 C C . ASP A 1 80 ? 25.576 -9.974 1.970 1.00 96.75 80 ASP A C 1
ATOM 635 O O . ASP A 1 80 ? 26.764 -9.883 2.263 1.00 96.75 80 ASP A O 1
ATOM 639 N N . GLY A 1 81 ? 24.652 -9.206 2.560 1.00 96.88 81 GLY A N 1
ATOM 640 C CA . GLY A 1 81 ? 24.953 -8.179 3.562 1.00 96.88 81 GLY A CA 1
ATOM 641 C C . GLY A 1 81 ? 25.249 -6.785 2.997 1.00 96.88 81 GLY A C 1
ATOM 642 O O . GLY A 1 81 ? 25.400 -5.851 3.783 1.00 96.88 81 GLY A O 1
ATOM 643 N N . GLU A 1 82 ? 25.267 -6.605 1.674 1.00 96.94 82 GLU A N 1
ATOM 644 C CA . GLU A 1 82 ? 25.527 -5.315 1.026 1.00 96.94 82 GLU A CA 1
ATOM 645 C C . GLU A 1 82 ? 24.254 -4.716 0.405 1.00 96.94 82 GLU A C 1
ATOM 647 O O . GLU A 1 82 ? 23.535 -5.382 -0.343 1.00 96.94 82 GLU A O 1
ATOM 652 N N . GLU A 1 83 ? 23.961 -3.442 0.705 1.00 96.94 83 GLU A N 1
ATOM 653 C CA . GLU A 1 83 ? 22.854 -2.710 0.070 1.00 96.94 83 GLU A CA 1
ATOM 654 C C . GLU A 1 83 ? 23.185 -2.448 -1.405 1.00 96.94 83 GLU A C 1
ATOM 656 O O . GLU A 1 83 ? 24.186 -1.808 -1.736 1.00 96.94 83 GLU A O 1
ATOM 661 N N . VAL A 1 84 ? 22.323 -2.918 -2.306 1.00 95.75 84 VAL A N 1
ATOM 662 C CA . VAL A 1 84 ? 22.486 -2.667 -3.740 1.00 95.75 84 VAL A CA 1
ATOM 663 C C . VAL A 1 84 ? 22.034 -1.238 -4.081 1.00 95.75 84 VAL A C 1
ATOM 665 O O . VAL A 1 84 ? 21.043 -0.746 -3.538 1.00 95.75 84 VAL A O 1
ATOM 668 N N . PRO A 1 85 ? 22.688 -0.556 -5.038 1.00 95.94 85 PRO A N 1
ATOM 669 C CA . PRO A 1 85 ? 22.424 0.859 -5.321 1.00 95.94 85 PRO A CA 1
ATOM 670 C C . PRO A 1 85 ? 21.101 1.124 -6.055 1.00 95.94 85 PRO A C 1
ATOM 672 O O . PRO A 1 85 ? 20.728 2.283 -6.258 1.00 95.94 85 PRO A O 1
ATOM 675 N N . HIS A 1 86 ? 20.416 0.076 -6.522 1.00 96.00 86 HIS A N 1
ATOM 676 C CA . HIS A 1 86 ? 19.225 0.199 -7.351 1.00 96.00 86 HIS A CA 1
ATOM 677 C C . HIS A 1 86 ? 18.089 -0.700 -6.879 1.00 96.00 86 HIS A C 1
ATOM 679 O O . HIS A 1 86 ? 18.292 -1.881 -6.619 1.00 96.00 86 HIS A O 1
ATOM 685 N N . THR A 1 87 ? 16.868 -0.167 -6.875 1.00 97.56 87 THR A N 1
ATOM 686 C CA . THR A 1 87 ? 15.664 -0.988 -6.680 1.00 97.56 87 THR A CA 1
ATOM 687 C C . THR A 1 87 ? 15.398 -1.853 -7.916 1.00 97.56 87 THR A C 1
ATOM 689 O O . THR A 1 87 ? 15.858 -1.535 -9.021 1.00 97.56 87 THR A O 1
ATOM 692 N N . LEU A 1 88 ? 14.594 -2.914 -7.788 1.00 97.31 88 LEU A N 1
ATOM 693 C CA . LEU A 1 88 ? 14.243 -3.751 -8.944 1.00 97.31 88 LEU A CA 1
ATOM 694 C C . LEU A 1 88 ? 13.534 -2.945 -10.037 1.00 97.31 88 LEU A C 1
ATOM 696 O O . LEU A 1 88 ? 13.847 -3.106 -11.217 1.00 97.31 88 LEU A O 1
ATOM 700 N N . PHE A 1 89 ? 12.650 -2.006 -9.677 1.00 97.44 89 PHE A N 1
ATOM 701 C CA . PHE A 1 89 ? 12.049 -1.109 -10.667 1.00 97.44 89 PHE A CA 1
ATOM 702 C C . PHE A 1 89 ? 13.086 -0.274 -11.419 1.00 97.44 89 PHE A C 1
ATOM 704 O O . PHE A 1 89 ? 12.938 -0.044 -12.621 1.00 97.44 89 PHE A O 1
ATOM 711 N N . GLN A 1 90 ? 14.131 0.201 -10.743 1.00 97.12 90 GLN A N 1
ATOM 712 C CA . GLN A 1 90 ? 15.192 0.963 -11.399 1.00 97.12 90 GLN A CA 1
ATOM 713 C C . GLN A 1 90 ? 16.003 0.087 -12.356 1.00 97.12 90 GLN A C 1
ATOM 715 O O . GLN A 1 90 ? 16.349 0.553 -13.445 1.00 97.12 90 GLN A O 1
ATOM 720 N N . LEU A 1 91 ? 16.247 -1.174 -11.991 1.00 96.44 91 LEU A N 1
ATOM 721 C CA . LEU A 1 91 ? 16.911 -2.150 -12.853 1.00 96.44 91 LEU A CA 1
ATOM 722 C C . LEU A 1 91 ? 16.070 -2.463 -14.099 1.00 96.44 91 LEU A C 1
ATOM 724 O O . LEU A 1 91 ? 16.572 -2.326 -15.213 1.00 96.44 91 LEU A O 1
ATOM 728 N N . VAL A 1 92 ? 14.778 -2.768 -13.941 1.00 96.75 92 VAL A N 1
ATOM 729 C CA . VAL A 1 92 ? 13.857 -3.036 -15.064 1.00 96.75 92 VAL A CA 1
ATOM 730 C C . VAL A 1 92 ? 13.718 -1.821 -15.992 1.00 96.75 92 VAL A C 1
ATOM 732 O O . VAL A 1 92 ? 13.637 -1.971 -17.210 1.00 96.75 92 VAL A O 1
ATOM 735 N N . LYS A 1 93 ? 13.753 -0.596 -15.452 1.00 96.94 93 LYS A N 1
ATOM 736 C CA . LYS A 1 93 ? 13.701 0.651 -16.241 1.00 96.94 93 LYS A CA 1
ATOM 737 C C . LYS A 1 93 ? 15.045 1.030 -16.880 1.00 96.94 93 LYS A C 1
ATOM 739 O O . LYS A 1 93 ? 15.079 1.935 -17.717 1.00 96.94 93 LYS A O 1
ATOM 744 N N . ASN A 1 94 ? 16.155 0.382 -16.515 1.00 96.69 94 ASN A N 1
ATOM 745 C CA . ASN A 1 94 ? 17.494 0.751 -16.987 1.00 96.69 94 ASN A CA 1
ATOM 746 C C . ASN A 1 94 ? 17.655 0.657 -18.519 1.00 96.69 94 ASN A C 1
ATOM 748 O O . ASN A 1 94 ? 18.136 1.631 -19.105 1.00 96.69 94 ASN A O 1
ATOM 752 N N . PRO A 1 95 ? 17.215 -0.420 -19.204 1.00 94.62 95 PRO A N 1
ATOM 753 C CA . PRO A 1 95 ? 17.326 -0.513 -20.660 1.00 94.62 95 PRO A CA 1
ATOM 754 C C . PRO A 1 95 ? 16.591 0.624 -21.377 1.00 94.62 95 PRO A C 1
ATOM 756 O O . PRO A 1 95 ? 17.140 1.234 -22.293 1.00 94.62 95 PRO A O 1
ATOM 759 N N . TYR A 1 96 ? 15.391 0.974 -20.904 1.00 95.25 96 TYR A N 1
ATOM 760 C CA . TYR A 1 96 ? 14.611 2.088 -21.443 1.00 95.25 96 TYR A CA 1
ATOM 761 C C . TYR A 1 96 ? 15.344 3.428 -21.288 1.00 95.25 96 TYR A C 1
ATOM 763 O O . TYR A 1 96 ? 15.479 4.173 -22.258 1.00 95.25 96 TYR A O 1
ATOM 771 N N . ARG A 1 97 ? 15.918 3.701 -20.107 1.00 95.06 97 ARG A N 1
ATOM 772 C CA . ARG A 1 97 ? 16.733 4.909 -19.870 1.00 95.06 97 ARG A CA 1
ATOM 773 C C . ARG A 1 97 ? 17.945 4.985 -20.800 1.00 95.06 97 ARG A C 1
ATOM 775 O O . ARG A 1 97 ? 18.243 6.055 -21.321 1.00 95.06 97 ARG A O 1
ATOM 782 N N . ARG A 1 98 ? 18.626 3.859 -21.046 1.00 94.62 98 ARG A N 1
ATOM 783 C CA . ARG A 1 98 ? 19.772 3.803 -21.970 1.00 94.62 98 ARG A CA 1
ATOM 784 C C . ARG A 1 98 ? 19.367 4.113 -23.410 1.00 94.62 98 ARG A C 1
ATOM 786 O O . ARG A 1 98 ? 20.111 4.798 -24.104 1.00 94.62 98 ARG A O 1
ATOM 793 N N . VAL A 1 99 ? 18.206 3.634 -23.864 1.00 94.38 99 VAL A N 1
ATOM 794 C CA . VAL A 1 99 ? 17.675 3.972 -25.197 1.00 94.38 99 VAL A CA 1
ATOM 795 C C . VAL A 1 99 ? 17.371 5.469 -25.290 1.00 94.38 99 VAL A C 1
ATOM 797 O O . VAL A 1 99 ? 17.821 6.112 -26.233 1.00 94.38 99 VAL A O 1
ATOM 800 N N . GLN A 1 100 ? 16.704 6.042 -24.282 1.00 93.94 100 GLN A N 1
ATOM 801 C CA . GLN A 1 100 ? 16.437 7.485 -24.226 1.00 93.94 100 GLN A CA 1
ATOM 802 C C . GLN A 1 100 ? 17.722 8.324 -24.230 1.00 93.94 100 GLN A C 1
ATOM 804 O O . GLN A 1 1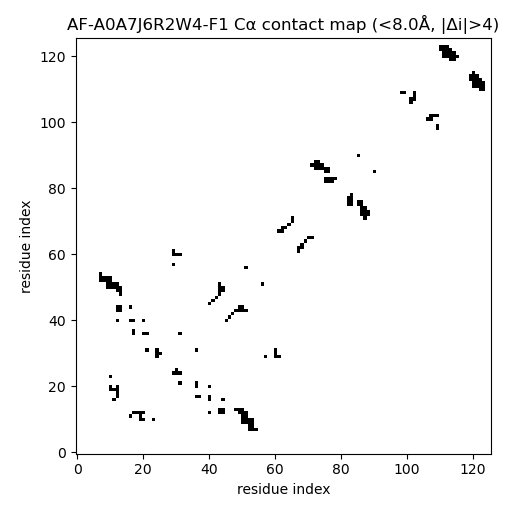00 ? 17.769 9.385 -24.846 1.00 93.94 100 GLN A O 1
ATOM 809 N N . GLN A 1 101 ? 18.770 7.871 -23.539 1.00 94.75 101 GLN A N 1
ATOM 810 C CA . GLN A 1 101 ? 20.063 8.550 -23.541 1.00 94.75 101 GLN A CA 1
ATOM 811 C C . GLN A 1 101 ? 20.723 8.501 -24.926 1.00 94.75 101 GLN A C 1
ATOM 813 O O . GLN A 1 101 ? 21.127 9.539 -25.439 1.00 94.75 101 GLN A O 1
ATOM 818 N N . ARG A 1 102 ? 20.772 7.323 -25.561 1.00 95.00 102 ARG A N 1
ATOM 819 C CA . ARG A 1 102 ? 21.355 7.165 -26.903 1.00 95.00 102 ARG A CA 1
ATOM 820 C C . ARG A 1 102 ? 20.657 8.028 -27.948 1.00 95.00 102 ARG A C 1
ATOM 822 O O . ARG A 1 102 ? 21.326 8.578 -28.812 1.00 95.00 102 ARG A O 1
ATOM 829 N N . GLU A 1 103 ? 19.334 8.147 -27.879 1.00 94.31 103 GLU A N 1
ATOM 830 C CA . GLU A 1 103 ? 18.565 9.030 -28.762 1.00 94.31 103 GLU A CA 1
ATOM 831 C C . GLU A 1 103 ? 18.978 10.500 -28.586 1.00 94.31 103 GLU A C 1
ATOM 833 O O . GLU A 1 103 ? 19.234 11.189 -29.572 1.00 94.31 103 GLU A O 1
ATOM 838 N N . LYS A 1 104 ? 19.140 10.968 -27.339 1.00 94.19 104 LYS A N 1
ATOM 839 C CA . LYS A 1 104 ? 19.626 12.330 -27.039 1.00 94.19 104 LYS A CA 1
ATOM 840 C C . LYS A 1 104 ? 21.048 12.586 -27.540 1.00 94.19 104 LYS A C 1
ATOM 842 O O . LYS A 1 104 ? 21.378 13.717 -27.875 1.00 94.19 104 LYS A O 1
ATOM 847 N N . GLU A 1 105 ? 21.872 11.546 -27.600 1.00 96.50 105 GLU A N 1
ATOM 848 C CA . GLU A 1 105 ? 23.241 11.586 -28.130 1.00 96.50 105 GLU A CA 1
ATOM 849 C C . GLU A 1 105 ? 23.290 11.490 -29.673 1.00 96.50 105 GLU A C 1
ATOM 851 O O . GLU A 1 105 ? 24.367 11.361 -30.250 1.00 96.50 105 GLU A O 1
ATOM 856 N N . GLY A 1 106 ? 22.141 11.558 -30.361 1.00 94.75 106 GLY A N 1
ATOM 857 C CA . GLY A 1 106 ? 22.047 11.508 -31.826 1.00 94.75 106 GLY A CA 1
ATOM 858 C C . GLY A 1 106 ? 22.004 10.091 -32.410 1.00 94.75 106 GLY A C 1
ATOM 859 O O . GLY A 1 106 ? 22.175 9.906 -33.614 1.00 94.75 106 GLY A O 1
ATOM 860 N N . GLY A 1 107 ? 21.798 9.079 -31.566 1.00 92.56 107 GLY A N 1
ATOM 861 C CA . GLY A 1 107 ? 21.623 7.688 -31.968 1.00 92.56 107 GLY A CA 1
ATOM 862 C C . GLY A 1 107 ? 20.243 7.388 -32.564 1.00 92.56 107 GLY A C 1
ATOM 863 O O . GLY A 1 107 ? 19.454 8.274 -32.887 1.00 92.56 107 GLY A O 1
ATOM 864 N N . ARG A 1 108 ? 19.937 6.092 -32.716 1.00 89.94 108 ARG A N 1
ATOM 865 C CA . ARG A 1 108 ? 18.639 5.643 -33.247 1.00 89.94 108 ARG A CA 1
ATOM 866 C C . ARG A 1 108 ? 17.478 6.146 -32.369 1.00 89.94 108 ARG A C 1
ATOM 868 O O . ARG A 1 108 ? 17.598 6.052 -31.146 1.00 89.94 108 ARG A O 1
ATOM 875 N N . PRO A 1 109 ? 16.356 6.587 -32.971 1.00 89.06 109 PRO A N 1
ATOM 876 C CA . PRO A 1 109 ? 15.175 7.006 -32.222 1.00 89.06 109 PRO A CA 1
ATOM 877 C C . PRO A 1 109 ? 14.622 5.905 -31.316 1.00 89.06 109 PRO A C 1
ATOM 879 O O . PRO A 1 109 ? 14.677 4.718 -31.659 1.00 89.06 109 PRO A O 1
ATOM 882 N N . ASN A 1 110 ? 14.030 6.296 -30.190 1.00 91.75 110 ASN A N 1
ATOM 883 C CA . ASN A 1 110 ? 13.347 5.365 -29.304 1.00 91.75 110 ASN A CA 1
ATOM 884 C C . ASN A 1 110 ? 12.081 4.828 -29.989 1.00 91.75 110 ASN A C 1
ATOM 886 O O . ASN A 1 110 ? 11.227 5.586 -30.452 1.00 91.75 110 ASN A O 1
ATOM 890 N N . ALA A 1 111 ? 11.966 3.501 -30.057 1.00 92.94 111 ALA A N 1
ATOM 891 C CA . ALA A 1 111 ? 10.799 2.840 -30.631 1.00 92.94 111 ALA A CA 1
ATOM 892 C C . ALA A 1 111 ? 9.612 2.784 -29.658 1.00 92.94 111 ALA A C 1
ATOM 894 O O . ALA A 1 111 ? 8.488 2.585 -30.103 1.00 92.94 111 ALA A O 1
ATOM 895 N N . SER A 1 112 ? 9.836 2.949 -28.352 1.00 94.81 112 SER A N 1
ATOM 896 C CA . SER A 1 112 ? 8.769 2.896 -27.347 1.00 94.81 112 SER A CA 1
ATOM 897 C C . SER A 1 112 ? 7.904 4.153 -27.425 1.00 94.81 112 SER A C 1
ATOM 899 O O . SER A 1 112 ? 8.422 5.262 -27.313 1.00 94.81 112 SER A O 1
ATOM 901 N N . THR A 1 113 ? 6.593 3.985 -27.576 1.00 94.06 113 THR A N 1
ATOM 902 C CA . THR A 1 113 ? 5.610 5.080 -27.516 1.00 94.06 113 THR A CA 1
ATOM 903 C C . THR A 1 113 ? 4.948 5.169 -26.144 1.00 94.06 113 THR A C 1
ATOM 905 O O . THR A 1 113 ? 4.614 6.265 -25.703 1.00 94.06 113 THR A O 1
ATOM 908 N N . VAL A 1 114 ? 4.821 4.035 -25.445 1.00 95.81 114 VAL A N 1
ATOM 909 C CA . VAL A 1 114 ? 4.330 3.940 -24.063 1.00 95.81 114 VAL A CA 1
ATOM 910 C C . VAL A 1 114 ? 5.236 2.995 -23.279 1.00 95.81 114 VAL A C 1
ATOM 912 O O . VAL A 1 114 ? 5.460 1.856 -23.694 1.00 95.81 114 VAL A O 1
ATOM 915 N N . ALA A 1 115 ? 5.761 3.454 -22.142 1.00 96.12 115 ALA A N 1
ATOM 916 C CA . ALA A 1 115 ? 6.605 2.649 -21.264 1.00 96.12 115 ALA A CA 1
ATOM 917 C C . ALA A 1 115 ? 6.413 3.052 -19.796 1.00 96.12 115 ALA A C 1
ATOM 919 O O . ALA A 1 115 ? 6.695 4.188 -19.418 1.00 96.12 115 ALA A O 1
ATOM 920 N N . PHE A 1 116 ? 5.996 2.094 -18.961 1.00 95.50 116 PHE A N 1
ATOM 921 C CA . PHE A 1 116 ? 5.838 2.245 -17.504 1.00 95.50 116 PHE A CA 1
ATOM 922 C C . PHE A 1 116 ? 4.858 3.342 -17.049 1.00 95.50 116 PHE A C 1
ATOM 924 O O . PHE A 1 116 ? 4.976 3.829 -15.925 1.00 95.50 116 PHE A O 1
ATOM 931 N N . SER A 1 117 ? 3.931 3.747 -17.914 1.00 95.50 117 SER A N 1
ATOM 932 C CA . SER A 1 117 ? 2.943 4.804 -17.656 1.00 95.50 117 SER A CA 1
ATOM 933 C C . SER A 1 117 ? 1.512 4.382 -17.995 1.00 95.50 117 SER A C 1
ATOM 935 O O . SER A 1 117 ? 0.627 5.227 -18.038 1.00 95.50 117 SER A O 1
ATOM 937 N N . ASP A 1 118 ? 1.309 3.100 -18.285 1.00 97.38 118 ASP A N 1
ATOM 938 C CA . ASP A 1 118 ? 0.023 2.480 -18.597 1.00 97.38 118 ASP A CA 1
ATOM 939 C C . ASP A 1 118 ? 0.114 0.982 -18.244 1.00 97.38 118 ASP A C 1
ATOM 941 O O . ASP A 1 118 ? 1.212 0.462 -18.006 1.00 97.38 118 ASP A O 1
ATOM 945 N N . ASN A 1 119 ? -1.019 0.282 -18.238 1.00 96.75 119 ASN A N 1
ATOM 946 C CA . ASN A 1 119 ? -1.121 -1.156 -17.972 1.00 96.75 119 ASN A CA 1
ATOM 947 C C . ASN A 1 119 ? -0.620 -2.024 -19.141 1.00 96.75 119 ASN A C 1
ATOM 949 O O . ASN A 1 119 ? -0.583 -3.248 -19.038 1.00 96.75 119 ASN A O 1
ATOM 953 N N . SER A 1 120 ? -0.213 -1.400 -20.246 1.00 96.56 120 SER A N 1
ATOM 954 C CA . SER A 1 120 ? 0.510 -2.040 -21.340 1.00 96.56 120 SER A CA 1
ATOM 955 C C . SER A 1 120 ? 1.608 -1.119 -21.859 1.00 96.56 120 SER A C 1
ATOM 957 O O . SER A 1 120 ? 1.493 0.105 -21.832 1.00 96.56 120 SER A O 1
ATOM 959 N N . SER A 1 121 ? 2.679 -1.710 -22.378 1.00 96.25 121 SER A N 1
ATOM 960 C CA . SER A 1 121 ? 3.651 -0.984 -23.191 1.00 96.25 121 SER A CA 1
ATOM 961 C C . SER A 1 121 ? 3.225 -0.973 -24.660 1.00 96.25 121 SER A C 1
ATOM 963 O O . SER A 1 121 ? 2.406 -1.787 -25.096 1.00 96.25 121 SER A O 1
ATOM 965 N N . ALA A 1 122 ? 3.787 -0.040 -25.428 1.00 96.50 122 ALA A N 1
ATOM 966 C CA . ALA A 1 122 ? 3.597 0.037 -26.870 1.00 96.50 122 ALA A CA 1
ATOM 967 C C . ALA A 1 122 ? 4.883 0.497 -27.563 1.00 96.50 122 ALA A C 1
ATOM 969 O O . ALA A 1 122 ? 5.655 1.299 -27.024 1.00 96.50 122 ALA A O 1
ATOM 970 N N . ILE A 1 123 ? 5.091 -0.006 -28.779 1.00 95.69 123 ILE A N 1
ATOM 971 C CA . ILE A 1 123 ? 6.176 0.398 -29.674 1.00 95.69 123 ILE A CA 1
ATOM 972 C C . ILE A 1 123 ? 5.599 0.921 -30.989 1.00 95.69 123 ILE A C 1
ATOM 974 O O . ILE A 1 123 ? 4.477 0.583 -31.367 1.00 95.69 123 ILE A O 1
ATOM 978 N N . ARG A 1 124 ? 6.366 1.749 -31.696 1.00 94.69 124 ARG A N 1
ATOM 979 C CA . ARG A 1 124 ? 6.011 2.238 -33.029 1.00 94.69 124 ARG A CA 1
ATOM 980 C C . ARG A 1 124 ? 5.872 1.053 -33.992 1.00 94.69 124 ARG A C 1
ATOM 982 O O . ARG A 1 124 ? 6.754 0.197 -34.043 1.00 94.69 124 ARG A O 1
ATOM 989 N N . GLY A 1 125 ? 4.763 1.024 -34.731 1.00 92.62 125 GLY A N 1
ATOM 990 C CA . GLY A 1 125 ? 4.521 0.053 -35.798 1.00 92.62 125 GLY A CA 1
ATOM 991 C C . GLY A 1 125 ? 5.451 0.246 -37.001 1.00 92.62 125 GLY A C 1
ATOM 992 O O . GLY A 1 125 ? 6.221 1.209 -37.048 1.00 92.62 125 GLY A O 1
ATOM 993 N N . ALA A 1 126 ? 5.370 -0.695 -37.943 1.00 79.25 126 ALA A N 1
ATOM 994 C CA . ALA A 1 126 ? 6.079 -0.647 -39.222 1.00 79.25 126 ALA A CA 1
ATOM 995 C C . ALA A 1 126 ? 5.446 0.356 -40.196 1.00 79.25 126 ALA A C 1
ATOM 997 O O . ALA A 1 126 ? 4.203 0.505 -40.156 1.00 79.25 126 ALA A O 1
#

Solvent-accessible surface area (backbone atoms only — not comparable to full-atom values): 7590 Å² total; per-residue (Å²): 132,84,79,78,81,78,82,82,54,71,42,53,34,70,85,51,35,56,60,35,52,52,54,51,25,65,78,68,70,47,74,71,52,73,65,52,44,54,50,50,40,45,45,28,46,71,71,68,65,44,56,48,37,50,64,56,51,54,49,49,35,56,59,66,27,58,87,65,59,38,51,76,38,71,32,88,44,68,58,100,86,43,74,53,98,58,28,53,54,54,58,72,44,41,65,60,53,51,41,55,49,39,29,75,74,72,46,70,73,68,53,66,78,36,74,91,79,59,100,57,72,43,62,68,79,134

Secondary structure (DSSP, 8-state):
-PPPPPPP-B--HHHHTHHHHHHHHHHHT----HHHHHHHHIIIIIIS-SPPBHHHHHHHHHHHSHHHH-HHHHS--EETTEE-SS-HHHHHHHHHHHHHHHHHTT-SPP-EEE-SSSSS-EE---

pLDDT: mean 95.05, std 5.74, range [56.62, 98.75]

Nearest PDB structures (foldseek):
  4l78-assembly1_A  TM=9.451E-01  e=8.392E-08  Salmonella enterica subsp. enterica serovar Typhimurium str. LT2
  3ugj-assembly1_A  TM=9.537E-01  e=1.083E-07  Salmonella enterica subsp. enterica serovar Typhimurium
  6lyl-assembly1_A  TM=9.467E-01  e=1.588E-07  Salmonella enterica subsp. enterica serovar Typhimurium str. LT2
  4r7g-assembly1_A  TM=9.476E-01  e=2.483E-07  Salmonella enterica subsp. enterica serovar Typhimurium str. LT2
  3umm-assembly1_A  TM=9.459E-01  e=3.204E-07  Salmonella enterica subsp. enterica serovar Typhimurium

InterPro domains:
  IPR041609 Phosphoribosylformylglycinamidine synthase, linker domain [PF18072] (21-70)

Mean predicted aligned error: 4.69 Å

Organism: Perkinsus olseni (NCBI:txid32597)

Foldseek 3Di:
DDDDDDDKDFQPCQPPNLVSLVVLCVVVVLPDDPVLSVVVSCCACVPVNHTDMPVVSNVSSVCVDCVNPVCQQVDFDADPNRTDPDGNVRVVCVVVVVQVVCVVVVHDHFQWPDDPPDPDTDGHDD

Sequence (126 aa):
EAAEPAAWGEVDVMAEGKQALERFSEANGLGYDSQDVDYYVKLFRDELKRNPTTVECFDLAQGNSEHSRHWFFGGKLVVDGEEVPHTLFQLVKNPYRRVQQREKEGGRPNASTVAFSDNSSAIRGA

Radius of gyration: 21.84 Å; Cα contacts (8 Å, |Δi|>4): 117; chains: 1; bounding box: 57×31×60 Å